Protein AF-A0A840WZ32-F1 (afdb_monomer_lite)

pLDDT: mean 71.24, std 22.87, range [34.5, 97.31]

Foldseek 3Di:
DDWDQAPVHTDDDQLVSVLVVLVVQLVVCVVVVNPVSNVSSVVSNVVSVVVVVVVVVVVVVVVVVVVVVVVVVVVVVVVVVVVVVVVVPPDDDDDDDDDDDDDDDDDPDPDDDPDDPDPPDDDDDDDDDDDDDDDDDDDDDDDDD

Organism: NCBI:txid2028108

Radius of gyration: 35.7 Å; chains: 1; bounding box: 98×49×84 Å

InterPro domains:
  IPR025430 Domain of unknown function DUF4167 [PF13763] (2-58)

Secondary structure (DSSP, 8-state):
-EEEEETTEEEEE-HHHHHHHHHHHHHHHHHTT-HHHHHHHHHHHHHHHHHHHHHHHHHHHHHHHHHHHHHHHHHHHHHHHHHHHHHTT-S------------------------------------------------------

Structure (mmCIF, N/CA/C/O backbone):
data_AF-A0A840WZ32-F1
#
_entry.id   AF-A0A840WZ32-F1
#
loop_
_atom_site.group_PDB
_atom_site.id
_atom_site.type_symbol
_atom_site.label_atom_id
_atom_site.label_alt_id
_atom_site.label_comp_id
_atom_site.label_asym_id
_atom_site.label_entity_id
_atom_site.label_seq_id
_atom_site.pdbx_PDB_ins_code
_atom_site.Cartn_x
_atom_site.Cartn_y
_atom_site.Cartn_z
_atom_site.occupancy
_atom_site.B_iso_or_equiv
_atom_site.auth_seq_id
_atom_site.auth_comp_id
_atom_site.auth_asym_id
_atom_site.auth_atom_id
_atom_site.pdbx_PDB_model_num
ATOM 1 N N . MET A 1 1 ? -4.871 9.634 -7.148 1.00 56.28 1 MET A N 1
ATOM 2 C CA . MET A 1 1 ? -5.112 9.865 -5.707 1.00 56.28 1 MET A CA 1
ATOM 3 C C . MET A 1 1 ? -6.130 8.829 -5.279 1.00 56.28 1 MET A C 1
ATOM 5 O O . MET A 1 1 ? -7.187 8.798 -5.895 1.00 56.28 1 MET A O 1
ATOM 9 N N . PHE A 1 2 ? -5.776 7.924 -4.364 1.00 60.56 2 PHE A N 1
ATOM 10 C CA . PHE A 1 2 ? -6.694 6.876 -3.912 1.00 60.56 2 PHE A CA 1
ATOM 11 C C . PHE A 1 2 ? -7.585 7.422 -2.793 1.00 60.56 2 PHE A C 1
ATOM 13 O O . PHE A 1 2 ? -7.136 8.237 -1.986 1.00 60.56 2 PHE A O 1
ATOM 20 N N . ASP A 1 3 ? -8.844 6.999 -2.792 1.00 65.88 3 ASP A N 1
ATOM 21 C CA . ASP A 1 3 ? -9.863 7.334 -1.798 1.00 65.88 3 ASP A CA 1
ATOM 22 C C . ASP A 1 3 ? -10.292 5.998 -1.186 1.00 65.88 3 ASP A C 1
ATOM 24 O O . ASP A 1 3 ? -10.890 5.174 -1.879 1.00 65.88 3 ASP A O 1
ATOM 28 N N . SER A 1 4 ? -9.892 5.722 0.056 1.00 65.75 4 SER A N 1
ATOM 29 C CA . SER A 1 4 ? -10.370 4.538 0.760 1.00 65.75 4 SER A CA 1
ATOM 30 C C . SER A 1 4 ? -11.530 4.879 1.675 1.00 65.75 4 SER A C 1
ATOM 32 O O . SER A 1 4 ? -11.450 5.764 2.527 1.00 65.75 4 SER A O 1
ATOM 34 N N . ALA A 1 5 ? -12.637 4.174 1.470 1.00 61.09 5 ALA A N 1
ATOM 35 C CA . ALA A 1 5 ? -13.848 4.299 2.262 1.00 61.09 5 ALA A CA 1
ATOM 36 C C . ALA A 1 5 ? -13.766 3.350 3.463 1.00 61.09 5 ALA A C 1
ATOM 38 O O . ALA A 1 5 ? -14.365 2.281 3.464 1.00 61.09 5 ALA A O 1
ATOM 39 N N . GLY A 1 6 ? -12.973 3.729 4.464 1.00 61.78 6 GLY A N 1
ATOM 40 C CA . GLY A 1 6 ? -12.987 3.063 5.764 1.00 61.78 6 GLY A CA 1
ATOM 41 C C . GLY A 1 6 ? -14.129 3.548 6.652 1.00 61.78 6 GLY A C 1
ATOM 42 O O . GLY A 1 6 ? -14.672 4.629 6.408 1.00 61.78 6 GLY A O 1
ATOM 43 N N . PRO A 1 7 ? -14.438 2.809 7.733 1.00 61.03 7 PRO A N 1
ATOM 44 C CA . PRO A 1 7 ? -15.460 3.203 8.709 1.00 61.03 7 PRO A CA 1
ATOM 45 C C . PRO A 1 7 ? -15.166 4.563 9.376 1.00 61.03 7 PRO A C 1
ATOM 47 O O . PRO A 1 7 ? -16.089 5.264 9.768 1.00 61.03 7 PRO A O 1
ATOM 50 N N . GLU A 1 8 ? -13.897 4.984 9.399 1.00 61.94 8 GLU A N 1
ATOM 51 C CA . GLU A 1 8 ? -13.408 6.274 9.924 1.00 61.94 8 GLU A CA 1
ATOM 52 C C . GLU A 1 8 ? -13.441 7.425 8.883 1.00 61.94 8 GLU A C 1
ATOM 54 O O . GLU A 1 8 ? -12.830 8.479 9.073 1.00 61.94 8 GLU A O 1
ATOM 59 N N . GLY A 1 9 ? -14.109 7.230 7.739 1.00 60.56 9 GLY A N 1
ATOM 60 C CA . GLY A 1 9 ? -14.208 8.213 6.656 1.00 60.56 9 GLY A CA 1
ATOM 61 C C . GLY A 1 9 ? -13.127 8.083 5.574 1.00 60.56 9 GLY A C 1
ATOM 62 O O . GLY A 1 9 ? -12.207 7.269 5.661 1.00 60.56 9 GLY A O 1
ATOM 63 N N . LYS A 1 10 ? -13.265 8.891 4.510 1.00 67.62 10 LYS A N 1
ATOM 64 C CA . LYS A 1 10 ? -12.436 8.824 3.292 1.00 67.62 10 LYS A CA 1
ATOM 65 C C . LYS A 1 10 ? -10.961 9.074 3.608 1.00 67.62 10 LYS A C 1
ATOM 67 O O . LYS A 1 10 ? -10.553 10.222 3.800 1.00 67.62 10 LYS A O 1
ATOM 72 N N . VAL A 1 11 ? -10.140 8.026 3.629 1.00 68.19 11 VAL A N 1
ATOM 73 C CA . VAL A 1 11 ? -8.684 8.176 3.682 1.00 68.19 11 VAL A CA 1
ATOM 74 C C . VAL A 1 11 ? -8.220 8.484 2.270 1.00 68.19 11 VAL A C 1
ATOM 76 O O . VAL A 1 11 ? -8.214 7.632 1.384 1.00 68.19 11 VAL A O 1
ATOM 79 N N . ARG A 1 12 ? -7.872 9.744 2.038 1.00 76.31 12 ARG A N 1
ATOM 80 C CA . ARG A 1 12 ? -7.305 10.187 0.768 1.00 76.31 12 ARG A CA 1
ATOM 81 C C . ARG A 1 12 ? -5.792 10.199 0.875 1.00 76.31 12 ARG A C 1
ATOM 83 O O . ARG A 1 12 ? -5.255 10.881 1.742 1.00 76.31 12 ARG A O 1
ATOM 90 N N . GLY A 1 13 ? -5.104 9.481 -0.007 1.00 82.19 13 GLY A N 1
ATOM 91 C CA . GLY A 1 13 ? -3.644 9.419 0.034 1.00 82.19 13 GLY A CA 1
ATOM 92 C C . GLY A 1 13 ? -3.020 8.496 -1.005 1.00 82.19 13 GLY A C 1
ATOM 93 O O . GLY A 1 13 ? -3.688 8.000 -1.918 1.00 82.19 13 GLY A O 1
ATOM 94 N N . THR A 1 14 ? -1.708 8.291 -0.880 1.00 88.94 14 THR A N 1
ATOM 95 C CA . THR A 1 14 ? -1.020 7.182 -1.554 1.00 88.94 14 THR A CA 1
ATOM 96 C C . THR A 1 14 ? -1.401 5.859 -0.873 1.00 88.94 14 THR A C 1
ATOM 98 O O . THR A 1 14 ? -1.715 5.865 0.320 1.00 88.94 14 THR A O 1
ATOM 101 N N . PRO A 1 15 ? -1.358 4.711 -1.575 1.00 87.69 15 PRO A N 1
ATOM 102 C CA . PRO A 1 15 ? -1.689 3.414 -0.977 1.00 87.69 15 PRO A CA 1
ATOM 103 C C . PRO A 1 15 ? -0.853 3.072 0.264 1.00 87.69 15 PRO A C 1
ATOM 105 O O . PRO A 1 15 ? -1.328 2.360 1.136 1.00 87.69 15 PRO A O 1
ATOM 108 N N . GLN A 1 16 ? 0.360 3.616 0.386 1.00 91.31 16 GLN A N 1
ATOM 109 C CA . GLN A 1 16 ? 1.187 3.471 1.588 1.00 91.31 16 GLN A CA 1
ATOM 110 C C . GLN A 1 16 ? 0.596 4.202 2.805 1.00 91.31 16 GLN A C 1
ATOM 112 O O . GLN A 1 16 ? 0.508 3.613 3.875 1.00 91.31 16 GLN A O 1
ATOM 117 N N . GLN A 1 17 ? 0.126 5.444 2.639 1.00 91.69 17 GLN A N 1
ATOM 118 C CA . GLN A 1 17 ? -0.426 6.264 3.731 1.00 91.69 17 GLN A CA 1
ATOM 119 C C . GLN A 1 17 ? -1.725 5.669 4.292 1.00 91.69 17 GLN A C 1
ATOM 121 O O . GLN A 1 17 ? -1.835 5.390 5.481 1.00 91.69 17 GLN A O 1
ATOM 126 N N . VAL A 1 18 ? -2.692 5.445 3.399 1.00 91.38 18 VAL A N 1
ATOM 127 C CA . VAL A 1 18 ? -3.280 4.122 3.189 1.00 91.38 18 VAL A CA 1
ATOM 128 C C . VAL A 1 18 ? -3.179 3.092 4.328 1.00 91.38 18 VAL A C 1
ATOM 130 O O . VAL A 1 18 ? -3.875 3.106 5.348 1.00 91.38 18 VAL A O 1
ATOM 133 N N . ILE A 1 19 ? -2.265 2.162 4.068 1.00 93.12 19 ILE A N 1
ATOM 134 C CA . ILE A 1 19 ? -1.880 1.024 4.894 1.00 93.12 19 ILE A CA 1
ATOM 135 C C . ILE A 1 19 ? -1.448 1.467 6.292 1.00 93.12 19 ILE A C 1
ATOM 137 O O . ILE A 1 19 ? -1.919 0.896 7.272 1.00 93.12 19 ILE A O 1
ATOM 141 N 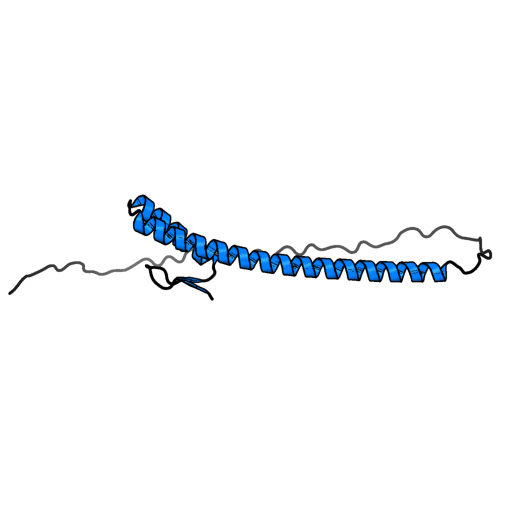N . GLU A 1 20 ? -0.587 2.481 6.402 1.00 93.81 20 GLU A N 1
ATOM 142 C CA . GLU A 1 20 ? -0.065 2.952 7.692 1.00 93.81 20 GLU A CA 1
ATOM 143 C C . GLU A 1 20 ? -1.188 3.405 8.632 1.00 93.81 20 GLU A C 1
ATOM 145 O O . GLU A 1 20 ? -1.193 3.039 9.811 1.00 93.81 20 GLU A O 1
ATOM 150 N N . LYS A 1 21 ? -2.186 4.131 8.106 1.00 93.19 21 LYS A N 1
ATOM 151 C CA . LYS A 1 21 ? -3.350 4.563 8.887 1.00 93.19 21 LYS A CA 1
ATOM 152 C C . LYS A 1 21 ? -4.140 3.366 9.416 1.00 93.19 21 LYS A C 1
ATOM 154 O O . LYS A 1 21 ? -4.416 3.310 10.612 1.00 93.19 21 LYS A O 1
ATOM 159 N N . TYR A 1 22 ? -4.488 2.405 8.560 1.00 94.62 22 TYR A N 1
ATOM 160 C CA . TYR A 1 22 ? -5.262 1.235 8.994 1.00 94.62 22 TYR A CA 1
ATOM 161 C C . TYR A 1 22 ? -4.484 0.322 9.940 1.00 94.62 22 TYR A C 1
ATOM 163 O O . TYR A 1 22 ? -5.071 -0.217 10.870 1.00 94.62 22 TYR A O 1
ATOM 171 N N . GLN A 1 23 ? -3.169 0.184 9.764 1.00 95.88 23 GLN A N 1
ATOM 172 C CA . GLN A 1 23 ? -2.336 -0.555 10.713 1.00 95.88 23 GLN A CA 1
ATOM 173 C C . GLN A 1 23 ? -2.265 0.125 12.084 1.00 95.88 23 GLN A C 1
ATOM 175 O O . GLN A 1 23 ? -2.203 -0.572 13.096 1.00 95.88 23 GLN A O 1
ATOM 180 N N . SER A 1 24 ? -2.263 1.462 12.135 1.00 95.81 24 SER A N 1
ATOM 181 C CA . SER A 1 24 ? -2.361 2.200 13.399 1.00 95.81 24 SER A CA 1
ATOM 182 C C . SER A 1 24 ? -3.709 1.952 14.069 1.00 95.81 24 SER A C 1
ATOM 184 O O . SER A 1 24 ? -3.741 1.504 15.208 1.00 95.81 24 SER A O 1
ATOM 186 N N . LEU A 1 25 ? -4.809 2.140 13.332 1.00 94.81 25 LEU A N 1
ATOM 187 C CA . LEU A 1 25 ? -6.168 1.934 13.846 1.00 94.81 25 LEU A CA 1
ATOM 188 C C . LEU A 1 25 ? -6.404 0.493 14.316 1.00 94.81 25 LEU A C 1
ATOM 190 O O . LEU A 1 25 ? -7.026 0.273 15.350 1.00 94.81 25 LEU A O 1
ATOM 194 N N . ALA A 1 26 ? -5.870 -0.496 13.594 1.00 96.06 26 ALA A N 1
ATOM 195 C CA . ALA A 1 26 ? -5.921 -1.894 14.007 1.00 96.06 26 ALA A CA 1
ATOM 196 C C . ALA A 1 26 ? -5.187 -2.125 15.336 1.00 96.06 26 ALA A C 1
ATOM 198 O O . ALA A 1 26 ? -5.711 -2.820 16.203 1.00 96.06 26 ALA A O 1
ATOM 199 N N . ARG A 1 27 ? -4.000 -1.529 15.518 1.00 97.12 27 ARG A N 1
ATOM 200 C CA . ARG A 1 27 ? -3.255 -1.600 16.785 1.00 97.12 27 ARG A CA 1
ATOM 201 C C . ARG A 1 27 ? -4.015 -0.928 17.926 1.00 97.12 27 ARG A C 1
ATOM 203 O O . ARG A 1 27 ? -4.093 -1.501 19.008 1.00 97.12 27 ARG A O 1
ATOM 210 N N . ASP A 1 28 ? -4.615 0.231 17.681 1.00 96.44 28 ASP A N 1
ATOM 211 C CA . ASP A 1 28 ? -5.404 0.945 18.689 1.00 96.44 28 ASP A CA 1
ATOM 212 C C . ASP A 1 28 ? -6.647 0.135 19.103 1.00 96.44 28 ASP A C 1
ATOM 214 O O . ASP A 1 28 ? -6.914 -0.020 20.295 1.00 96.44 28 ASP A O 1
ATOM 218 N N . ALA A 1 29 ? -7.345 -0.478 18.139 1.00 96.00 29 ALA A N 1
ATOM 219 C CA . ALA A 1 29 ? -8.481 -1.369 18.391 1.00 96.00 29 ALA A CA 1
ATOM 220 C C . ALA A 1 29 ? -8.084 -2.648 19.153 1.00 96.00 29 ALA A C 1
ATOM 222 O O . ALA A 1 29 ? -8.816 -3.129 20.018 1.00 96.00 29 ALA A O 1
ATOM 223 N N . GLN A 1 30 ? -6.896 -3.196 18.878 1.00 96.56 30 GLN A N 1
ATOM 224 C CA . GLN A 1 30 ? -6.351 -4.320 19.644 1.00 96.56 30 GLN A CA 1
ATOM 225 C C . GLN A 1 30 ? -6.089 -3.936 21.105 1.00 96.56 30 GLN A C 1
ATOM 227 O O . GLN A 1 30 ? -6.421 -4.708 22.005 1.00 96.56 30 GLN A O 1
ATOM 232 N N . LEU A 1 31 ? -5.529 -2.745 21.352 1.00 97.31 31 LEU A N 1
ATOM 233 C CA . LEU A 1 31 ? -5.258 -2.240 22.702 1.00 97.31 31 LEU A CA 1
ATOM 234 C C . LEU A 1 31 ? -6.546 -1.932 23.481 1.00 97.31 31 LEU A C 1
ATOM 236 O O . LEU A 1 31 ? -6.584 -2.144 24.692 1.00 97.31 31 LEU A O 1
ATOM 240 N N . SER A 1 32 ? -7.611 -1.498 22.803 1.00 96.06 32 SER A N 1
ATOM 241 C CA . SER A 1 32 ? -8.934 -1.290 23.409 1.00 96.06 32 SER A CA 1
ATOM 242 C C . SER A 1 32 ? -9.774 -2.570 23.534 1.00 96.06 32 SER A C 1
ATOM 244 O O . SER A 1 32 ? -10.888 -2.520 24.052 1.00 96.06 32 SER A O 1
ATOM 246 N N . SER A 1 33 ? -9.241 -3.727 23.115 1.00 96.38 33 SER A N 1
ATOM 247 C CA . SER A 1 33 ? -9.941 -5.022 23.068 1.00 96.38 33 SER A CA 1
ATOM 248 C C . SER A 1 33 ? -11.187 -5.059 22.163 1.00 96.38 33 SER A C 1
ATOM 250 O O . SER A 1 33 ? -12.018 -5.960 22.302 1.00 96.38 33 SER A O 1
ATOM 252 N N . ASP A 1 34 ? -11.301 -4.149 21.190 1.00 96.00 34 ASP A N 1
ATOM 253 C CA . ASP A 1 34 ? -12.338 -4.186 20.155 1.00 96.00 34 ASP A CA 1
ATOM 254 C C . ASP A 1 34 ? -11.897 -5.073 18.980 1.00 96.00 34 ASP A C 1
ATOM 256 O O . ASP A 1 34 ? -11.278 -4.638 18.003 1.00 96.00 34 ASP A O 1
ATOM 260 N N . ARG A 1 35 ? -12.206 -6.369 19.088 1.00 95.25 35 ARG A N 1
ATOM 261 C CA . ARG A 1 35 ? -11.804 -7.365 18.082 1.00 95.25 35 ARG A CA 1
ATOM 262 C C . ARG A 1 35 ? -12.474 -7.157 16.726 1.00 95.25 35 ARG A C 1
ATOM 264 O O . ARG A 1 35 ? -11.834 -7.393 15.706 1.00 95.25 35 ARG A O 1
ATOM 271 N N . VAL A 1 36 ? -13.733 -6.717 16.706 1.00 96.19 36 VAL A N 1
ATOM 272 C CA . VAL A 1 36 ? -14.487 -6.540 15.455 1.00 96.19 36 VAL A CA 1
ATOM 273 C C . VAL A 1 36 ? -13.904 -5.372 14.666 1.00 96.19 36 VAL A C 1
ATOM 275 O O . VAL A 1 36 ? -13.666 -5.498 13.463 1.00 96.19 36 VAL A O 1
ATOM 278 N N . ALA A 1 37 ? -13.603 -4.260 15.342 1.00 92.75 37 ALA A N 1
ATOM 279 C CA . ALA A 1 37 ? -12.923 -3.135 14.714 1.00 92.75 37 ALA A CA 1
ATOM 280 C C . ALA A 1 37 ? -11.511 -3.517 14.244 1.00 92.75 37 ALA A C 1
ATOM 282 O O . ALA A 1 37 ? -11.137 -3.193 13.117 1.00 92.75 37 ALA A O 1
ATOM 283 N N . ALA A 1 38 ? -10.747 -4.258 15.056 1.00 96.31 38 ALA A N 1
ATOM 284 C CA . ALA A 1 38 ? -9.407 -4.706 14.683 1.00 96.31 38 ALA A CA 1
ATOM 285 C C . ALA A 1 38 ? -9.406 -5.544 13.392 1.00 96.31 38 ALA A C 1
ATOM 287 O O . ALA A 1 38 ? -8.622 -5.265 12.485 1.00 96.31 38 ALA A O 1
ATOM 288 N N . GLU A 1 39 ? -10.301 -6.528 13.267 1.00 95.56 39 GLU A N 1
ATOM 289 C CA . GLU A 1 39 ? -10.435 -7.332 12.044 1.00 95.56 39 GLU A CA 1
ATOM 290 C C . GLU A 1 39 ? -10.857 -6.483 10.845 1.00 95.56 39 GLU A C 1
ATOM 292 O O . GLU A 1 39 ? -10.289 -6.620 9.760 1.00 95.56 39 GLU A O 1
ATOM 297 N N . ASN A 1 40 ? -11.802 -5.559 11.038 1.00 94.19 40 ASN A N 1
ATOM 298 C CA . ASN A 1 40 ? -12.234 -4.657 9.978 1.00 94.19 40 ASN A CA 1
ATOM 299 C C . ASN A 1 40 ? -11.066 -3.806 9.452 1.00 94.19 40 ASN A C 1
ATOM 301 O O . ASN A 1 40 ? -10.848 -3.730 8.241 1.00 94.19 40 ASN A O 1
ATOM 305 N N . PHE A 1 41 ? -10.272 -3.206 10.342 1.00 94.69 41 PHE A N 1
ATOM 306 C CA . PHE A 1 41 ? -9.111 -2.405 9.955 1.00 94.69 41 PHE A CA 1
ATOM 307 C C . PHE A 1 41 ? -8.006 -3.243 9.309 1.00 94.69 41 PHE A C 1
ATOM 309 O O . PHE A 1 41 ? -7.392 -2.794 8.339 1.00 94.69 41 PHE A O 1
ATOM 316 N N . LEU A 1 42 ? -7.776 -4.468 9.786 1.00 95.69 42 LEU A N 1
ATOM 317 C CA . LEU A 1 42 ? -6.801 -5.379 9.185 1.00 95.69 42 LEU A CA 1
ATOM 318 C C . LEU A 1 42 ? -7.197 -5.783 7.763 1.00 95.69 42 LEU A C 1
ATOM 320 O O . LEU A 1 42 ? -6.345 -5.750 6.880 1.00 95.69 42 LEU A O 1
ATOM 324 N N . GLN A 1 43 ? -8.477 -6.062 7.502 1.00 95.38 43 GLN A N 1
ATOM 325 C CA . GLN A 1 43 ? -8.958 -6.336 6.142 1.00 95.38 43 GLN A CA 1
ATOM 326 C C . GLN A 1 43 ? -8.682 -5.162 5.197 1.00 95.38 43 GLN A C 1
ATOM 328 O O . GLN A 1 43 ? -8.215 -5.357 4.072 1.00 95.38 43 GLN A O 1
ATOM 333 N N . HIS A 1 44 ? -8.919 -3.933 5.660 1.00 93.44 44 HIS A N 1
ATOM 334 C CA . HIS A 1 44 ? -8.601 -2.744 4.877 1.00 93.44 44 HIS A CA 1
ATOM 335 C C . HIS A 1 44 ? -7.094 -2.618 4.630 1.00 93.44 44 HIS A C 1
ATOM 337 O O . HIS A 1 44 ? -6.683 -2.371 3.496 1.00 93.44 44 HIS A O 1
ATOM 343 N N . ALA A 1 45 ? -6.258 -2.824 5.652 1.00 94.44 45 ALA A N 1
ATOM 344 C CA . ALA A 1 45 ? -4.807 -2.799 5.494 1.00 94.44 45 ALA A CA 1
ATOM 345 C C . ALA A 1 45 ? -4.336 -3.839 4.463 1.00 94.44 45 ALA A C 1
ATOM 347 O O . ALA A 1 45 ? -3.585 -3.497 3.550 1.00 94.44 45 ALA A O 1
ATOM 348 N N . GLU A 1 46 ? -4.823 -5.079 4.551 1.00 95.75 46 GLU A N 1
ATOM 349 C CA . GLU A 1 46 ? -4.503 -6.143 3.597 1.00 95.75 46 GLU A CA 1
ATOM 350 C C . GLU A 1 46 ? -4.925 -5.802 2.167 1.00 95.75 46 GLU A C 1
ATOM 352 O O . GLU A 1 46 ? -4.170 -6.057 1.226 1.00 95.75 46 GLU A O 1
ATOM 357 N N . HIS A 1 47 ? -6.108 -5.210 1.989 1.00 94.31 47 HIS A N 1
ATOM 358 C CA . HIS A 1 47 ? -6.591 -4.808 0.672 1.00 94.31 47 HIS A CA 1
ATOM 359 C C . HIS A 1 47 ? -5.630 -3.819 -0.003 1.00 94.31 47 HIS A C 1
ATOM 361 O O . HIS A 1 47 ? -5.231 -4.026 -1.152 1.00 94.31 47 HIS A O 1
ATOM 367 N N . TYR A 1 48 ? -5.192 -2.784 0.723 1.00 93.31 48 TYR A N 1
ATOM 368 C CA . TYR A 1 48 ? -4.245 -1.808 0.180 1.00 93.31 48 TYR A CA 1
ATOM 369 C C . TYR A 1 48 ? -2.838 -2.375 -0.003 1.00 93.31 48 TYR A C 1
ATOM 371 O O . TYR A 1 48 ? -2.161 -1.990 -0.956 1.00 93.31 48 TYR A O 1
ATOM 379 N N . VAL A 1 49 ? -2.410 -3.319 0.841 1.00 95.62 49 VAL A N 1
ATOM 380 C CA . VAL A 1 49 ? -1.142 -4.040 0.649 1.00 95.62 49 VAL A CA 1
ATOM 381 C C . VAL A 1 49 ? -1.160 -4.829 -0.660 1.00 95.62 49 VAL A C 1
ATOM 383 O O . VAL A 1 49 ? -0.207 -4.722 -1.430 1.00 95.62 49 VAL A O 1
ATOM 386 N N . ARG A 1 50 ? -2.235 -5.577 -0.951 1.00 94.38 50 ARG A N 1
ATOM 387 C CA . ARG A 1 50 ? -2.346 -6.344 -2.207 1.00 94.38 50 ARG A CA 1
ATOM 388 C C . ARG A 1 50 ? -2.334 -5.425 -3.427 1.00 94.38 50 ARG A C 1
ATOM 390 O O . ARG A 1 50 ? -1.542 -5.642 -4.335 1.00 94.38 50 ARG A O 1
ATOM 397 N N . MET A 1 51 ? -3.118 -4.349 -3.402 1.00 90.94 51 MET A N 1
ATOM 398 C CA . MET A 1 51 ? -3.155 -3.369 -4.493 1.00 90.94 51 MET A CA 1
ATOM 399 C C . MET A 1 51 ? -1.794 -2.687 -4.719 1.00 90.94 51 MET A C 1
ATOM 401 O O . MET A 1 51 ? -1.383 -2.458 -5.856 1.00 90.94 51 MET A O 1
ATOM 405 N N . LEU A 1 52 ? -1.066 -2.371 -3.642 1.00 93.19 52 LEU A N 1
ATOM 406 C CA . LEU A 1 52 ? 0.283 -1.812 -3.737 1.00 93.19 52 LEU A CA 1
ATOM 407 C C . LEU A 1 52 ? 1.280 -2.830 -4.306 1.00 93.19 52 LEU A C 1
ATOM 409 O O . LEU A 1 52 ? 2.123 -2.464 -5.122 1.00 93.19 52 LEU A O 1
ATOM 413 N N . ALA A 1 53 ? 1.186 -4.095 -3.893 1.00 94.75 53 ALA A N 1
ATOM 414 C CA . ALA A 1 53 ? 2.029 -5.164 -4.414 1.00 94.75 53 ALA A CA 1
ATOM 415 C C . ALA A 1 53 ? 1.806 -5.372 -5.919 1.00 94.75 53 ALA A C 1
ATOM 417 O O . ALA A 1 53 ? 2.779 -5.467 -6.662 1.00 94.75 53 ALA A O 1
ATOM 418 N N . GLU A 1 54 ? 0.554 -5.357 -6.381 1.00 93.62 54 GLU A N 1
ATOM 419 C CA . GLU A 1 54 ? 0.209 -5.433 -7.807 1.00 93.62 54 GLU A CA 1
ATOM 420 C C . GLU A 1 54 ? 0.795 -4.259 -8.602 1.00 93.62 54 GLU A C 1
ATOM 422 O O . GLU A 1 54 ? 1.425 -4.462 -9.642 1.00 93.62 54 GLU A O 1
ATOM 427 N N . ALA A 1 55 ? 0.660 -3.032 -8.090 1.00 91.06 55 ALA A N 1
ATOM 428 C CA . ALA A 1 55 ? 1.227 -1.848 -8.732 1.00 91.06 55 ALA A CA 1
ATOM 429 C C . ALA A 1 55 ? 2.765 -1.908 -8.814 1.00 91.06 55 ALA A C 1
ATOM 431 O O . ALA A 1 55 ? 3.348 -1.569 -9.847 1.00 91.06 55 ALA A O 1
ATOM 432 N N . ASN A 1 56 ? 3.425 -2.369 -7.749 1.00 92.94 56 ASN A N 1
ATOM 433 C CA . ASN A 1 56 ? 4.877 -2.543 -7.724 1.00 92.94 56 ASN A CA 1
ATOM 434 C C . ASN A 1 56 ? 5.331 -3.638 -8.697 1.00 92.94 56 ASN A C 1
ATOM 436 O O . ASN A 1 56 ? 6.266 -3.413 -9.462 1.00 92.94 56 ASN A O 1
ATOM 440 N N . ALA A 1 57 ? 4.645 -4.783 -8.717 1.00 94.38 57 ALA A N 1
ATOM 441 C CA . ALA A 1 57 ? 4.947 -5.880 -9.630 1.00 94.38 57 ALA A CA 1
ATOM 442 C C . ALA A 1 57 ? 4.797 -5.453 -11.098 1.00 94.38 57 ALA A C 1
ATOM 444 O O . ALA A 1 57 ? 5.634 -5.790 -11.934 1.00 94.38 57 ALA A O 1
ATOM 445 N N . GLN A 1 58 ? 3.774 -4.657 -11.422 1.00 93.12 58 GLN A N 1
ATOM 446 C CA . GLN A 1 58 ? 3.582 -4.141 -12.776 1.00 93.12 58 GLN A CA 1
ATOM 447 C C . GLN A 1 58 ? 4.694 -3.168 -13.195 1.00 93.12 58 GLN A C 1
ATOM 449 O O . GLN A 1 58 ? 5.170 -3.221 -14.333 1.00 93.12 58 GLN A O 1
ATOM 454 N N . LEU A 1 59 ? 5.136 -2.298 -12.284 1.00 93.25 59 LEU A N 1
ATOM 455 C CA . LEU A 1 59 ? 6.263 -1.400 -12.533 1.00 93.25 59 LEU A CA 1
ATOM 456 C C . LEU A 1 59 ? 7.572 -2.181 -12.717 1.00 93.25 59 LEU A C 1
ATOM 458 O O . LEU A 1 59 ? 8.363 -1.866 -13.606 1.00 93.25 59 LEU A O 1
ATOM 462 N N . GLU A 1 60 ? 7.794 -3.208 -11.901 1.00 94.69 60 GLU A N 1
ATOM 463 C CA . GLU A 1 60 ? 8.965 -4.077 -11.999 1.00 94.69 60 GLU A CA 1
ATOM 464 C C . GLU A 1 60 ? 8.992 -4.843 -13.325 1.00 94.69 60 GLU A C 1
ATOM 466 O O . GLU A 1 60 ? 10.007 -4.811 -14.019 1.00 94.69 60 GLU A O 1
ATOM 471 N N . ALA A 1 61 ? 7.863 -5.422 -13.742 1.00 94.88 61 ALA A N 1
ATOM 472 C CA . ALA A 1 61 ? 7.734 -6.096 -15.032 1.00 94.88 61 ALA A CA 1
ATOM 473 C C . ALA A 1 61 ? 8.026 -5.152 -16.212 1.00 94.88 61 ALA A C 1
ATOM 475 O O . ALA A 1 61 ? 8.739 -5.522 -17.146 1.00 94.88 61 ALA A O 1
ATOM 476 N N . GLN A 1 62 ? 7.536 -3.908 -16.160 1.00 94.12 62 GLN A N 1
ATOM 477 C CA . GLN A 1 62 ? 7.828 -2.907 -17.189 1.00 94.12 62 GLN A CA 1
ATOM 478 C C . GLN A 1 62 ? 9.322 -2.548 -17.229 1.00 94.12 62 GLN A C 1
ATOM 480 O O . GLN A 1 62 ? 9.914 -2.442 -18.304 1.00 94.12 62 GLN A O 1
ATOM 485 N N . ASN A 1 63 ? 9.947 -2.378 -16.062 1.00 94.44 63 ASN A N 1
ATOM 486 C CA . ASN A 1 63 ? 11.373 -2.083 -15.963 1.00 94.44 63 ASN A CA 1
ATOM 487 C C . ASN A 1 63 ? 12.235 -3.247 -16.466 1.00 94.44 63 ASN A C 1
ATOM 489 O O . ASN A 1 63 ? 13.227 -3.005 -17.152 1.00 94.44 63 ASN A O 1
ATOM 493 N N . ALA A 1 64 ? 11.858 -4.489 -16.155 1.00 95.12 64 ALA A N 1
ATOM 494 C CA . ALA A 1 64 ? 12.537 -5.687 -16.635 1.00 95.12 64 ALA A CA 1
ATOM 495 C C . ALA A 1 64 ? 12.458 -5.798 -18.165 1.00 95.12 64 ALA A C 1
ATOM 497 O O . ALA A 1 64 ? 13.492 -5.911 -18.817 1.00 95.12 64 ALA A O 1
ATOM 498 N N . ALA A 1 65 ? 11.264 -5.640 -18.748 1.00 94.81 65 ALA A N 1
ATOM 499 C CA . ALA A 1 65 ? 11.081 -5.662 -20.201 1.00 94.81 65 ALA A CA 1
ATOM 500 C C . ALA A 1 65 ? 11.898 -4.568 -20.910 1.00 94.81 65 ALA A C 1
ATOM 502 O O . ALA A 1 65 ?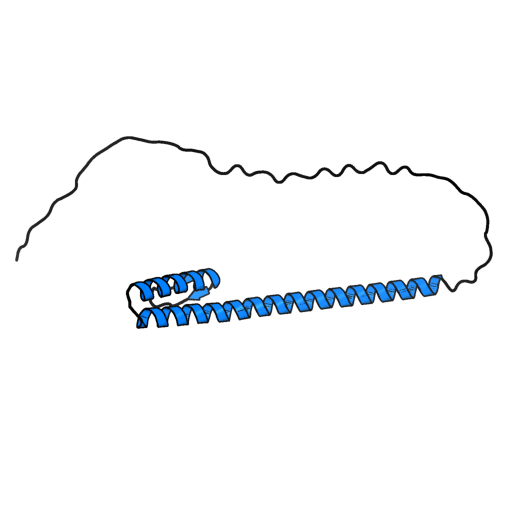 12.501 -4.803 -21.956 1.00 94.81 65 ALA A O 1
ATOM 503 N N . ARG A 1 66 ? 11.967 -3.366 -20.325 1.00 94.88 66 ARG A N 1
ATOM 504 C CA . ARG A 1 66 ? 12.777 -2.270 -20.868 1.00 94.88 66 ARG A CA 1
ATOM 505 C C . ARG A 1 66 ? 14.277 -2.578 -20.829 1.00 94.88 66 ARG A C 1
ATOM 507 O O . ARG A 1 66 ? 14.985 -2.194 -21.755 1.00 94.88 66 ARG A O 1
ATOM 514 N N . ARG A 1 67 ? 14.766 -3.230 -19.770 1.00 94.75 67 ARG A N 1
ATOM 515 C CA . ARG A 1 67 ? 16.176 -3.645 -19.666 1.00 94.75 67 ARG A CA 1
ATOM 516 C C . ARG A 1 67 ? 16.511 -4.722 -20.687 1.00 94.75 67 ARG A C 1
ATOM 518 O O . ARG A 1 67 ? 17.489 -4.569 -21.402 1.00 94.75 67 ARG A O 1
ATOM 525 N N . GLU A 1 68 ? 15.654 -5.727 -20.826 1.00 95.00 68 GLU A N 1
ATOM 526 C CA . GLU A 1 68 ? 15.842 -6.793 -21.812 1.00 95.00 68 GLU A CA 1
ATOM 527 C C . GLU A 1 68 ? 15.891 -6.241 -23.247 1.00 95.00 68 GLU A C 1
ATOM 529 O O . GLU A 1 68 ? 16.729 -6.647 -24.048 1.00 95.00 68 GLU A O 1
ATOM 534 N N . GLN A 1 69 ? 15.036 -5.269 -23.580 1.00 93.69 69 GLN A N 1
ATOM 535 C CA . GLN A 1 69 ? 15.086 -4.601 -24.885 1.00 93.69 69 GLN A CA 1
ATOM 536 C C . GLN A 1 69 ? 16.410 -3.863 -25.108 1.00 93.69 69 GLN A C 1
ATOM 538 O O . GLN A 1 69 ? 16.991 -3.976 -26.184 1.00 93.69 69 GLN A O 1
ATOM 543 N N . GLN A 1 70 ? 16.907 -3.149 -24.094 1.00 94.75 70 GLN A N 1
ATOM 544 C CA . GLN A 1 70 ? 18.192 -2.448 -24.175 1.00 94.75 70 GLN A CA 1
ATOM 545 C C . GLN A 1 70 ? 19.366 -3.415 -24.326 1.00 94.75 70 GLN A C 1
ATOM 547 O O . GLN A 1 70 ? 20.283 -3.139 -25.093 1.00 94.75 70 GLN A O 1
ATOM 552 N N . GLU A 1 71 ? 19.335 -4.548 -23.625 1.00 94.56 71 GLU A N 1
ATOM 553 C CA . GLU A 1 71 ? 20.358 -5.590 -23.730 1.00 94.56 71 GLU A CA 1
ATOM 554 C C . GLU A 1 71 ? 20.364 -6.224 -25.124 1.00 94.56 71 GLU A C 1
ATOM 556 O O . GLU A 1 71 ? 21.422 -6.322 -25.741 1.00 94.56 71 GLU A O 1
ATOM 561 N N . ARG A 1 72 ? 19.190 -6.559 -25.673 1.00 94.25 72 ARG A N 1
ATOM 562 C CA . ARG A 1 72 ? 19.068 -7.092 -27.041 1.00 94.25 72 ARG A CA 1
ATOM 563 C C . ARG A 1 72 ? 19.537 -6.096 -28.100 1.00 94.25 72 ARG A C 1
ATOM 565 O O . ARG A 1 72 ? 20.188 -6.489 -29.063 1.00 94.25 72 ARG A O 1
ATOM 572 N N . GLU A 1 73 ? 19.218 -4.814 -27.943 1.00 94.06 73 GLU A N 1
ATOM 573 C CA . GLU A 1 73 ? 19.659 -3.767 -28.871 1.00 94.06 73 GLU A CA 1
ATOM 574 C C . GLU A 1 73 ? 21.176 -3.535 -28.783 1.00 94.06 73 GLU A C 1
ATOM 576 O O . GLU A 1 73 ? 21.847 -3.398 -29.808 1.00 94.06 73 GLU A O 1
ATOM 581 N N . ALA A 1 74 ? 21.738 -3.559 -27.571 1.00 94.25 74 ALA A N 1
ATOM 582 C CA . ALA A 1 74 ? 23.179 -3.476 -27.359 1.00 94.25 74 ALA A CA 1
ATOM 583 C C . ALA A 1 74 ? 23.917 -4.682 -27.961 1.00 94.25 74 ALA A C 1
ATOM 585 O O . ALA A 1 74 ? 24.940 -4.497 -28.620 1.00 94.25 74 ALA A O 1
ATOM 586 N N . GLU A 1 75 ? 23.387 -5.896 -27.789 1.00 94.12 75 GLU A N 1
ATOM 587 C CA . GLU A 1 75 ? 23.945 -7.118 -28.374 1.00 94.12 75 GLU A CA 1
ATOM 588 C C . GLU A 1 75 ? 23.863 -7.100 -29.905 1.00 94.12 75 GLU A C 1
ATOM 590 O O . GLU A 1 75 ? 24.858 -7.377 -30.573 1.00 94.12 75 GLU A O 1
ATOM 595 N N . ALA A 1 76 ? 22.726 -6.694 -30.477 1.00 92.75 76 ALA A N 1
ATOM 596 C CA . ALA A 1 76 ? 22.572 -6.565 -31.925 1.00 92.75 76 ALA A CA 1
ATOM 597 C C . ALA A 1 76 ? 23.576 -5.563 -32.517 1.00 92.75 76 ALA A C 1
ATOM 599 O O . ALA A 1 76 ? 24.224 -5.849 -33.525 1.00 92.75 76 ALA A O 1
ATOM 600 N N . ARG A 1 77 ? 23.764 -4.414 -31.858 1.00 93.06 77 ARG A N 1
ATOM 601 C CA . ARG A 1 77 ? 24.743 -3.405 -32.276 1.00 93.06 77 ARG A CA 1
ATOM 602 C C . ARG A 1 77 ? 26.183 -3.901 -32.129 1.00 93.06 77 ARG A C 1
ATOM 604 O O . ARG A 1 77 ? 27.015 -3.605 -32.984 1.00 93.06 77 ARG A O 1
ATOM 611 N N . ALA A 1 78 ? 26.484 -4.651 -31.070 1.00 92.06 78 ALA A N 1
ATOM 612 C CA . ALA A 1 78 ? 27.795 -5.267 -30.880 1.00 92.06 78 ALA A CA 1
ATOM 613 C C . ALA A 1 78 ? 28.081 -6.329 -31.955 1.00 92.06 78 ALA A C 1
ATOM 615 O O . ALA A 1 78 ? 29.183 -6.363 -32.496 1.00 92.06 78 ALA A O 1
ATOM 616 N N . ALA A 1 79 ? 27.086 -7.141 -32.320 1.00 91.06 79 ALA A N 1
ATOM 617 C CA . ALA A 1 79 ? 27.202 -8.139 -33.380 1.00 91.06 79 ALA A CA 1
ATOM 618 C C . ALA A 1 79 ? 27.373 -7.504 -34.774 1.00 91.06 79 ALA A C 1
ATOM 620 O O . ALA A 1 79 ? 28.154 -8.005 -35.582 1.00 91.06 79 ALA A O 1
ATOM 621 N N . GLU A 1 80 ? 26.686 -6.393 -35.062 1.00 87.75 80 GLU A N 1
ATOM 622 C CA . GLU A 1 80 ? 26.881 -5.628 -36.302 1.00 87.75 80 GLU A CA 1
ATOM 623 C C . GLU A 1 80 ? 28.291 -5.020 -36.374 1.00 87.75 80 GLU A C 1
ATOM 625 O O . GLU A 1 80 ? 28.968 -5.134 -37.397 1.00 87.75 80 GLU A O 1
ATOM 630 N N . ALA A 1 81 ? 28.761 -4.425 -35.273 1.00 86.62 81 ALA A N 1
ATOM 631 C CA . ALA A 1 81 ? 30.109 -3.871 -35.183 1.00 86.62 81 ALA A CA 1
ATOM 632 C C . ALA A 1 81 ? 31.189 -4.952 -35.332 1.00 86.62 81 ALA A C 1
ATOM 634 O O . ALA A 1 81 ? 32.183 -4.717 -36.018 1.00 86.62 81 ALA A O 1
ATOM 635 N N . ALA A 1 82 ? 30.973 -6.133 -34.741 1.00 86.88 82 ALA A N 1
ATOM 636 C CA . ALA A 1 82 ? 31.852 -7.281 -34.909 1.00 86.88 82 ALA A CA 1
ATOM 637 C C . ALA A 1 82 ? 31.938 -7.666 -36.387 1.00 86.88 82 ALA A C 1
ATOM 639 O O . ALA A 1 82 ? 33.021 -7.550 -36.944 1.00 86.88 82 ALA A O 1
ATOM 640 N N . LYS A 1 83 ? 30.806 -7.971 -37.046 1.00 81.25 83 LYS A N 1
ATOM 641 C CA . LYS A 1 83 ? 30.751 -8.353 -38.472 1.00 81.25 83 LYS A CA 1
ATOM 642 C C . LYS A 1 83 ? 31.417 -7.348 -39.411 1.00 81.25 83 LYS A C 1
ATOM 644 O O . LYS A 1 83 ? 32.060 -7.745 -40.375 1.00 81.25 83 LYS A O 1
ATOM 649 N N . ARG A 1 84 ? 31.272 -6.047 -39.144 1.00 74.75 84 ARG A N 1
ATOM 650 C CA . ARG A 1 84 ? 31.923 -5.001 -39.945 1.00 74.75 84 ARG A CA 1
ATOM 651 C C . ARG A 1 84 ? 33.447 -4.984 -39.766 1.00 74.75 84 ARG A C 1
ATOM 653 O O . ARG A 1 84 ? 34.156 -4.715 -40.727 1.00 74.75 84 ARG A O 1
ATOM 660 N N . GLY A 1 85 ? 33.949 -5.300 -38.572 1.00 65.38 85 GLY A N 1
ATOM 661 C CA . GLY A 1 85 ? 35.387 -5.449 -38.321 1.00 65.38 85 GLY A CA 1
ATOM 662 C C . GLY A 1 85 ? 36.008 -6.697 -38.968 1.00 65.38 85 GLY A C 1
ATOM 663 O O . GLY A 1 85 ? 37.206 -6.707 -39.249 1.00 65.38 85 GLY A O 1
ATOM 664 N N . GLU A 1 86 ? 35.215 -7.736 -39.245 1.00 58.31 86 GLU A N 1
ATOM 665 C CA . GLU A 1 86 ? 35.681 -8.961 -39.928 1.00 58.31 86 GLU A CA 1
ATOM 666 C C . GLU A 1 86 ? 35.864 -8.736 -41.442 1.00 58.31 86 GLU A C 1
ATOM 668 O O . GLU A 1 86 ? 36.765 -9.314 -42.044 1.00 58.31 86 GLU A O 1
ATOM 673 N N . ASP A 1 87 ? 35.067 -7.853 -42.054 1.00 52.97 87 ASP A N 1
ATOM 674 C CA . ASP A 1 87 ? 35.165 -7.512 -43.485 1.00 52.97 87 ASP A CA 1
ATOM 675 C C . ASP A 1 87 ? 36.402 -6.633 -43.791 1.00 52.97 87 ASP A C 1
ATOM 677 O O . ASP A 1 87 ? 37.070 -6.821 -44.806 1.00 52.97 87 ASP A O 1
ATOM 681 N N . GLU A 1 88 ? 36.800 -5.749 -42.863 1.00 52.97 88 GLU A N 1
ATOM 682 C CA . GLU A 1 88 ? 38.031 -4.938 -42.976 1.00 52.97 88 GLU A CA 1
ATOM 683 C C . GLU A 1 88 ? 39.332 -5.716 -42.680 1.00 52.97 88 GLU A C 1
ATOM 685 O O . GLU A 1 88 ? 40.420 -5.218 -42.969 1.00 52.97 88 GLU A O 1
ATOM 690 N N . THR A 1 89 ? 39.262 -6.941 -42.144 1.00 51.16 89 THR A N 1
ATOM 691 C CA . THR A 1 89 ? 40.451 -7.770 -41.837 1.00 51.16 89 THR A CA 1
ATOM 692 C C . THR A 1 89 ? 40.743 -8.858 -42.880 1.00 51.16 89 THR A C 1
ATOM 694 O O . THR A 1 89 ? 41.729 -9.583 -42.748 1.00 51.16 89 THR A O 1
ATOM 697 N N . ALA A 1 90 ? 39.952 -8.936 -43.959 1.00 45.59 90 ALA A N 1
ATOM 698 C CA . ALA A 1 90 ? 40.139 -9.871 -45.075 1.00 45.59 90 ALA A CA 1
ATOM 699 C C . ALA A 1 90 ? 40.868 -9.272 -46.304 1.00 45.59 90 ALA A C 1
ATOM 701 O O . ALA A 1 90 ? 40.869 -9.879 -47.377 1.00 45.59 90 ALA A O 1
ATOM 702 N N . ALA A 1 91 ? 41.514 -8.106 -46.176 1.00 44.59 91 ALA A N 1
ATOM 703 C CA . ALA A 1 91 ? 42.483 -7.622 -47.165 1.00 44.59 91 ALA A CA 1
ATOM 704 C C . ALA A 1 91 ? 43.864 -8.259 -46.892 1.00 44.59 91 ALA A C 1
ATOM 706 O O . ALA A 1 91 ? 44.301 -8.275 -45.739 1.00 44.59 91 ALA A O 1
ATOM 707 N N . PRO A 1 92 ? 44.555 -8.822 -47.904 1.00 43.53 92 PRO A N 1
ATOM 708 C CA . PRO A 1 92 ? 45.764 -9.604 -47.685 1.00 43.53 92 PRO A CA 1
ATOM 709 C C . PRO A 1 92 ? 46.883 -8.734 -47.112 1.00 43.53 92 PRO A C 1
ATOM 711 O O . PRO A 1 92 ? 47.131 -7.622 -47.575 1.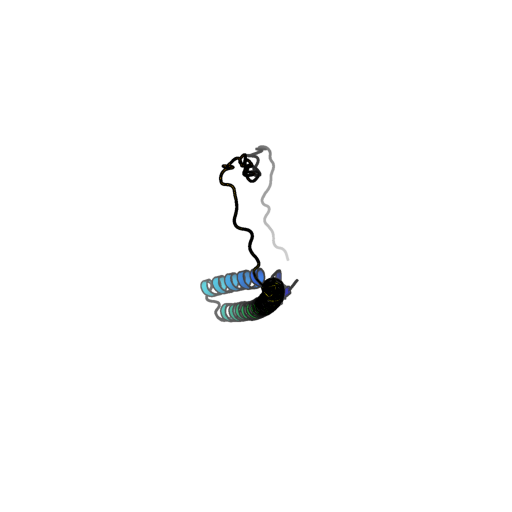00 43.53 92 PRO A O 1
ATOM 714 N N . ALA A 1 93 ? 47.558 -9.286 -46.106 1.00 49.38 93 ALA A N 1
ATOM 715 C CA . ALA A 1 93 ? 48.795 -8.767 -45.559 1.00 49.38 93 ALA A CA 1
ATOM 716 C C . ALA A 1 93 ? 49.857 -8.658 -46.666 1.00 49.38 93 ALA A C 1
ATOM 718 O O . ALA A 1 93 ? 50.332 -9.670 -47.174 1.00 49.38 93 ALA A O 1
ATOM 719 N N . GLU A 1 94 ? 50.232 -7.428 -46.998 1.00 40.69 94 GLU A N 1
ATOM 720 C CA . GLU A 1 94 ? 51.478 -7.084 -47.677 1.00 40.69 94 GLU A CA 1
ATOM 721 C C . GLU A 1 94 ? 52.231 -6.094 -46.786 1.00 40.69 94 GLU A C 1
ATOM 723 O O . GLU A 1 94 ? 51.654 -5.274 -46.068 1.00 40.69 94 GLU A O 1
ATOM 728 N N . GLU A 1 95 ? 53.537 -6.290 -46.766 1.00 47.69 95 GLU A N 1
ATOM 729 C CA . GLU A 1 95 ? 54.503 -5.844 -45.780 1.00 47.69 95 GLU A CA 1
ATOM 730 C C . GLU A 1 95 ? 54.575 -4.322 -45.596 1.00 47.69 95 GLU A C 1
ATOM 732 O O . GLU A 1 95 ? 54.716 -3.563 -46.548 1.00 47.69 95 GLU A O 1
ATOM 737 N N . ALA A 1 96 ? 54.642 -3.876 -44.339 1.00 38.78 96 ALA A N 1
ATOM 738 C CA . ALA A 1 96 ? 55.347 -2.645 -43.981 1.00 38.78 96 ALA A CA 1
ATOM 739 C C . ALA A 1 96 ? 55.845 -2.741 -42.537 1.00 38.78 96 ALA A C 1
ATOM 741 O O . ALA A 1 96 ? 55.277 -2.203 -41.587 1.00 38.78 96 ALA A O 1
ATOM 742 N N . ARG A 1 97 ? 56.935 -3.488 -42.371 1.00 45.84 97 ARG A N 1
ATOM 743 C CA . ARG A 1 97 ? 57.787 -3.426 -41.190 1.00 45.84 97 ARG A CA 1
ATOM 744 C C . ARG A 1 97 ? 58.749 -2.261 -41.386 1.00 45.84 97 ARG A C 1
ATOM 746 O O . ARG A 1 97 ? 59.671 -2.441 -42.163 1.00 45.84 97 ARG A O 1
ATOM 753 N N . THR A 1 98 ? 58.581 -1.160 -40.651 1.00 34.50 98 THR A N 1
ATOM 754 C CA . THR A 1 98 ? 59.689 -0.314 -40.156 1.00 34.50 98 THR A CA 1
ATOM 755 C C . THR A 1 98 ? 59.171 0.879 -39.353 1.00 34.50 98 THR A C 1
ATOM 757 O O . THR A 1 98 ? 58.440 1.697 -39.892 1.00 34.50 98 THR A O 1
ATOM 760 N N . GLU A 1 99 ? 59.670 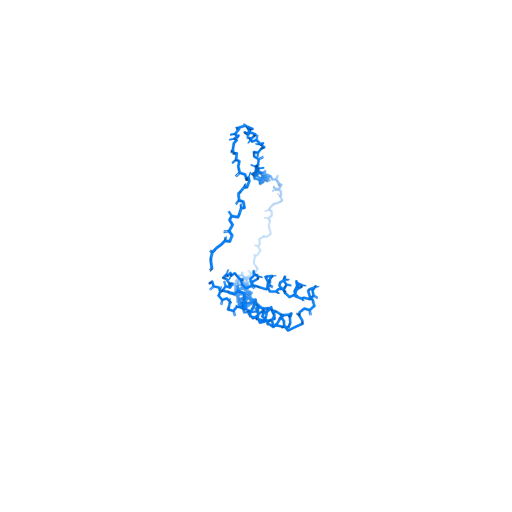0.973 -38.112 1.00 36.88 99 GLU A N 1
ATOM 761 C CA . GLU A 1 99 ? 60.109 2.223 -37.459 1.00 36.88 99 GLU A CA 1
ATOM 762 C C . GLU A 1 99 ? 58.979 3.180 -37.005 1.00 36.88 99 GLU A C 1
ATOM 764 O O . GLU A 1 99 ? 58.097 3.540 -37.758 1.00 36.88 99 GLU A O 1
ATOM 769 N N . ALA A 1 100 ? 58.890 3.664 -35.770 1.00 38.66 100 ALA A N 1
ATOM 770 C CA . ALA A 1 100 ? 59.894 3.876 -34.751 1.00 38.66 100 ALA A CA 1
ATOM 771 C C . ALA A 1 100 ? 59.232 3.899 -33.364 1.00 38.66 100 ALA A C 1
ATOM 773 O O . ALA A 1 100 ? 58.065 4.246 -33.193 1.00 38.66 100 ALA A O 1
ATOM 774 N N . ALA A 1 101 ? 60.027 3.511 -32.376 1.00 42.81 101 ALA A N 1
ATOM 775 C CA . ALA A 1 101 ? 59.747 3.712 -30.972 1.00 42.81 101 ALA A CA 1
ATOM 776 C C . ALA A 1 101 ? 59.688 5.206 -30.607 1.00 42.81 101 ALA A C 1
ATOM 778 O O . ALA A 1 101 ? 60.302 6.036 -31.276 1.00 42.81 101 ALA A O 1
ATOM 779 N N . SER A 1 102 ? 59.075 5.455 -29.448 1.00 46.50 102 SER A N 1
ATOM 780 C CA . SER A 1 102 ? 59.229 6.643 -28.598 1.00 46.50 102 SER A CA 1
ATOM 781 C C . SER A 1 102 ? 58.385 7.864 -28.955 1.00 46.50 102 SER A C 1
ATOM 783 O O . SER A 1 102 ? 58.783 8.676 -29.774 1.00 46.50 102 SER A O 1
ATOM 785 N N . ASP A 1 103 ? 57.267 7.999 -28.240 1.00 43.41 103 ASP A N 1
ATOM 786 C CA . ASP A 1 103 ? 56.822 9.254 -27.606 1.00 43.41 103 ASP A CA 1
ATOM 787 C C . ASP A 1 103 ? 55.691 8.875 -26.624 1.00 43.41 103 ASP A C 1
ATOM 789 O O . ASP A 1 103 ? 54.519 8.768 -26.967 1.00 43.41 103 ASP A O 1
ATOM 793 N N . LEU A 1 104 ? 56.013 8.224 -25.505 1.00 47.94 104 LEU A N 1
ATOM 794 C CA . LEU A 1 104 ? 56.322 8.884 -24.234 1.00 47.94 104 LEU A CA 1
ATOM 795 C C . LEU A 1 104 ? 55.297 9.974 -23.873 1.00 47.94 104 LEU A C 1
ATOM 797 O O . LEU A 1 104 ? 55.467 11.135 -24.201 1.00 47.94 104 LEU A O 1
ATOM 801 N N . VAL A 1 105 ? 54.246 9.535 -23.176 1.00 46.09 105 VAL A N 1
ATOM 802 C CA . VAL A 1 105 ? 53.577 10.208 -22.048 1.00 46.09 105 VAL A CA 1
ATOM 803 C C . VAL A 1 105 ? 53.658 11.740 -22.030 1.00 46.09 105 VAL A C 1
ATOM 805 O O . VAL A 1 105 ? 54.653 12.283 -21.570 1.00 46.09 105 VAL A O 1
ATOM 808 N N . ASP A 1 106 ? 52.543 12.410 -22.330 1.00 44.72 106 ASP A N 1
ATOM 809 C CA . ASP A 1 106 ? 52.129 13.589 -21.557 1.00 44.72 106 ASP A CA 1
ATOM 810 C C . ASP A 1 106 ? 50.608 13.801 -21.686 1.00 44.72 106 ASP A C 1
ATOM 812 O O . ASP A 1 106 ? 50.097 14.380 -22.642 1.00 44.72 106 ASP A O 1
ATOM 816 N N . THR A 1 107 ? 49.844 13.236 -20.748 1.00 45.44 107 THR A N 1
ATOM 817 C CA . THR A 1 107 ? 48.448 13.636 -20.521 1.00 45.44 107 THR A CA 1
ATOM 818 C C . THR A 1 107 ? 48.449 14.535 -19.291 1.00 45.44 107 THR A C 1
ATOM 820 O O . THR A 1 107 ? 48.620 14.009 -18.188 1.00 45.44 107 THR A O 1
ATOM 823 N N . PRO A 1 108 ? 48.254 15.860 -19.414 1.00 47.22 108 PRO A N 1
ATOM 824 C CA . PRO A 1 108 ? 47.970 16.677 -18.250 1.00 47.22 108 PRO A CA 1
ATOM 825 C C . PRO A 1 108 ? 46.550 16.360 -17.768 1.00 47.22 108 PRO A C 1
ATOM 827 O O . PRO A 1 108 ? 45.551 16.837 -18.298 1.00 47.22 108 PRO A O 1
ATOM 830 N N . GLU A 1 109 ? 46.517 15.468 -16.782 1.00 49.47 109 GLU A N 1
ATOM 831 C CA . GLU A 1 109 ? 45.580 15.350 -15.667 1.00 49.47 109 GLU A CA 1
ATOM 832 C C . GLU A 1 109 ? 44.473 16.424 -15.627 1.00 49.47 109 GLU A C 1
ATOM 834 O O . GLU A 1 109 ? 44.636 17.522 -15.088 1.00 49.47 109 GLU A O 1
ATOM 839 N N . GLU A 1 110 ? 43.305 16.084 -16.182 1.00 46.81 110 GLU A N 1
ATOM 840 C CA . GLU A 1 110 ? 42.092 16.885 -16.047 1.00 46.81 110 GLU A CA 1
ATOM 841 C C . GLU A 1 110 ? 41.586 16.782 -14.602 1.00 46.81 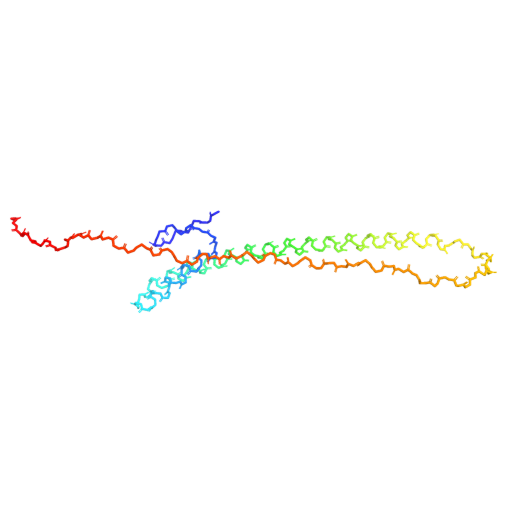110 GLU A C 1
ATOM 843 O O . GLU A 1 110 ? 41.039 15.776 -14.142 1.00 46.81 110 GLU A O 1
ATOM 848 N N . GLN A 1 111 ? 41.850 17.856 -13.870 1.00 47.56 111 GLN A N 1
ATOM 849 C CA . GLN A 1 111 ? 41.593 18.043 -12.454 1.00 47.56 111 GLN A CA 1
ATOM 850 C C . GLN A 1 111 ? 40.085 17.955 -12.158 1.00 47.56 111 GLN A C 1
ATOM 852 O O . GLN A 1 111 ? 39.329 18.924 -12.261 1.00 47.56 111 GLN A O 1
ATOM 857 N N . GLN A 1 112 ? 39.644 16.760 -11.767 1.00 46.19 112 GLN A N 1
ATOM 858 C CA . GLN A 1 112 ? 38.302 16.488 -11.266 1.00 46.19 112 GLN A CA 1
ATOM 859 C C . GLN A 1 112 ? 38.055 17.288 -9.978 1.0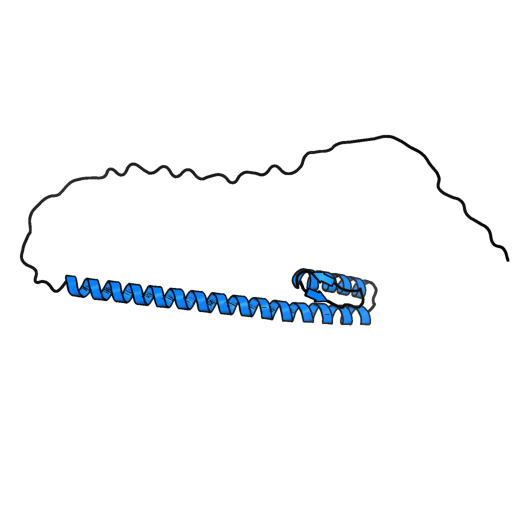0 46.19 112 GLN A C 1
ATOM 861 O O . GLN A 1 112 ? 38.535 16.937 -8.902 1.00 46.19 112 GLN A O 1
ATOM 866 N N . GLN A 1 113 ? 37.267 18.360 -10.064 1.00 54.12 113 GLN A N 1
ATOM 867 C CA . GLN A 1 113 ? 36.698 19.011 -8.885 1.00 54.12 113 GLN A CA 1
ATOM 868 C C . GLN A 1 113 ? 35.424 18.269 -8.442 1.00 54.12 113 GLN A C 1
ATOM 870 O O . GLN A 1 113 ? 34.412 18.324 -9.150 1.00 54.12 113 GLN A O 1
ATOM 875 N N . PRO A 1 114 ? 35.383 17.638 -7.253 1.00 45.38 114 PRO A N 1
ATOM 876 C CA . PRO A 1 114 ? 34.129 17.146 -6.707 1.00 45.38 114 PRO A CA 1
ATOM 877 C C . PRO A 1 114 ? 33.285 18.329 -6.211 1.00 45.38 114 PRO A C 1
ATOM 879 O O . PRO A 1 114 ? 33.587 18.976 -5.203 1.00 45.38 114 PRO A O 1
ATOM 882 N N . LYS A 1 115 ? 32.181 18.609 -6.914 1.00 53.62 115 LYS A N 1
ATOM 883 C CA . LYS A 1 115 ? 31.136 19.532 -6.451 1.00 53.62 115 LYS A CA 1
ATOM 884 C C . LYS A 1 115 ? 30.526 18.988 -5.156 1.00 53.62 115 LYS A C 1
ATOM 886 O O . LYS A 1 115 ? 29.698 18.082 -5.176 1.00 53.62 115 LYS A O 1
ATOM 891 N N . ARG A 1 116 ? 30.925 19.564 -4.019 1.00 51.66 116 ARG A N 1
ATOM 892 C CA . ARG A 1 116 ? 30.313 19.293 -2.710 1.00 51.66 116 ARG A CA 1
ATOM 893 C C . ARG A 1 116 ? 28.815 19.643 -2.759 1.00 51.66 116 ARG A C 1
ATOM 895 O O . ARG A 1 116 ? 28.469 20.736 -3.219 1.00 51.66 116 ARG A O 1
ATOM 902 N N . PRO A 1 117 ? 27.914 18.773 -2.273 1.00 49.97 117 PRO A N 1
ATOM 903 C CA . PRO A 1 117 ? 26.497 19.096 -2.199 1.00 49.97 117 PRO A CA 1
ATOM 904 C C . PRO A 1 117 ? 26.279 20.254 -1.217 1.00 49.97 117 PRO A C 1
ATOM 906 O O . PRO A 1 117 ? 26.799 20.265 -0.101 1.00 49.97 117 PRO A O 1
ATOM 909 N N . ARG A 1 118 ? 25.511 21.256 -1.657 1.00 57.31 118 ARG A N 1
ATOM 910 C CA . ARG A 1 118 ? 25.154 22.444 -0.873 1.00 57.31 118 ARG A CA 1
ATOM 911 C C . ARG A 1 118 ? 24.390 21.997 0.371 1.00 57.31 118 ARG A C 1
ATOM 913 O O . ARG A 1 118 ? 23.242 21.566 0.281 1.00 57.31 118 ARG A O 1
ATOM 920 N N . GLN A 1 119 ? 25.023 22.127 1.532 1.00 48.38 119 GLN A N 1
ATOM 921 C CA . GLN A 1 119 ? 24.383 21.932 2.824 1.00 48.38 119 GLN A CA 1
ATOM 922 C C . GLN A 1 119 ? 23.357 23.057 3.004 1.00 48.38 119 GLN A C 1
ATOM 924 O O . GLN A 1 119 ? 23.683 24.193 3.344 1.00 48.38 119 GLN A O 1
ATOM 929 N N . ARG A 1 120 ? 22.097 22.762 2.679 1.00 50.16 120 ARG A N 1
ATOM 930 C CA . ARG A 1 120 ? 20.969 23.655 2.933 1.00 50.16 120 ARG A CA 1
ATOM 931 C C . ARG A 1 120 ? 20.781 23.686 4.446 1.00 50.16 120 ARG A C 1
ATOM 933 O O . ARG A 1 120 ? 20.110 22.818 4.997 1.00 50.16 120 ARG A O 1
ATOM 940 N N . SER A 1 121 ? 21.432 24.652 5.097 1.00 51.09 121 SER A N 1
ATOM 941 C CA . SER A 1 121 ? 21.212 25.002 6.498 1.00 51.09 121 SER A CA 1
ATOM 942 C C . SER A 1 121 ? 19.722 25.268 6.679 1.00 51.09 121 SER A C 1
ATOM 944 O O . SER A 1 121 ? 19.182 26.299 6.275 1.00 51.09 121 SER A O 1
ATOM 946 N N . ARG A 1 122 ? 19.017 24.252 7.169 1.00 52.62 122 ARG A N 1
ATOM 947 C CA . ARG A 1 122 ? 17.675 24.406 7.690 1.00 52.62 122 ARG A CA 1
ATOM 948 C C . ARG A 1 122 ? 17.833 24.820 9.139 1.00 52.62 122 ARG A C 1
ATOM 950 O O . ARG A 1 122 ? 18.557 24.170 9.887 1.00 52.62 122 ARG A O 1
ATOM 957 N N . ARG A 1 123 ? 16.971 25.769 9.500 1.00 47.34 123 ARG A N 1
ATOM 958 C CA . ARG A 1 123 ? 16.416 25.983 10.836 1.00 47.34 123 ARG A CA 1
ATOM 959 C C . ARG A 1 123 ? 17.122 27.086 11.628 1.00 47.34 123 ARG A C 1
ATOM 961 O O . ARG A 1 123 ? 17.956 26.851 12.491 1.00 47.34 123 ARG A O 1
ATOM 968 N N . ASN A 1 124 ? 16.673 28.306 11.325 1.00 46.97 124 ASN A N 1
ATOM 969 C CA . ASN A 1 124 ? 16.568 29.403 12.279 1.00 46.97 124 ASN A CA 1
ATOM 970 C C . ASN A 1 124 ? 16.159 28.870 13.661 1.00 46.97 124 ASN A C 1
ATOM 972 O O . ASN A 1 124 ? 15.113 28.231 13.797 1.00 46.97 124 ASN A O 1
ATOM 976 N N . GLY A 1 125 ? 16.993 29.164 14.657 1.00 42.75 125 GLY A N 1
ATOM 977 C CA . GLY A 1 125 ? 16.627 29.173 16.069 1.00 42.75 125 GLY A CA 1
ATOM 978 C C . GLY A 1 125 ? 15.745 30.383 16.427 1.00 42.75 125 GLY A C 1
ATOM 979 O O . GLY A 1 125 ? 15.405 31.187 15.558 1.00 42.75 125 GLY A O 1
ATOM 980 N N . PRO A 1 126 ? 15.338 30.493 17.698 1.00 46.69 126 PRO A N 1
ATOM 981 C CA . PRO A 1 126 ? 13.981 30.830 18.117 1.00 46.69 126 PRO A CA 1
ATOM 982 C C . PRO A 1 126 ? 13.701 32.337 18.133 1.00 46.69 126 PRO A C 1
ATOM 984 O O . PRO A 1 126 ? 14.541 33.126 18.559 1.00 46.69 126 PRO A O 1
ATOM 987 N N . LYS A 1 127 ? 12.474 32.740 17.775 1.00 43.28 127 LYS A N 1
ATOM 988 C CA . LYS A 1 127 ? 11.916 34.018 18.235 1.00 43.28 127 LYS A CA 1
ATOM 989 C C . LYS A 1 127 ? 10.885 33.763 19.324 1.00 43.28 127 LYS A C 1
ATOM 991 O O . LYS A 1 127 ? 9.734 33.434 19.070 1.00 43.28 127 LYS A O 1
ATOM 996 N N . LYS A 1 128 ? 11.394 33.923 20.540 1.00 39.22 128 LYS A N 1
ATOM 997 C CA . LYS A 1 128 ? 10.692 34.289 21.760 1.00 39.22 128 LYS A CA 1
ATOM 998 C C . LYS A 1 128 ? 9.833 35.539 21.505 1.00 39.22 128 LYS A C 1
ATOM 1000 O O . LYS A 1 128 ? 10.374 36.571 21.116 1.00 39.22 128 LYS A O 1
ATOM 1005 N N . VAL A 1 129 ? 8.530 35.433 21.734 1.00 44.38 129 VAL A N 1
ATOM 1006 C CA . VAL A 1 129 ? 7.661 36.553 22.121 1.00 44.38 129 VAL A CA 1
ATOM 1007 C C . VAL A 1 129 ? 6.898 36.079 23.353 1.00 44.38 129 VAL A C 1
ATOM 1009 O O . VAL A 1 129 ? 6.020 35.228 23.272 1.00 44.38 129 VAL A O 1
ATOM 1012 N N . GLU A 1 130 ? 7.384 36.534 24.504 1.00 38.00 130 GLU A N 1
ATOM 1013 C CA . GLU A 1 130 ? 6.679 36.511 25.784 1.00 38.00 130 GLU A CA 1
ATOM 1014 C C . GLU A 1 130 ? 5.696 37.686 25.837 1.00 38.00 130 GLU A C 1
ATOM 1016 O O . GLU A 1 130 ? 5.944 38.695 25.174 1.00 38.00 130 GLU A O 1
ATOM 1021 N N . ALA A 1 131 ? 4.698 37.540 26.722 1.00 38.03 131 ALA A N 1
ATOM 1022 C CA . ALA A 1 131 ? 3.811 38.569 27.285 1.00 38.03 131 ALA A CA 1
ATOM 1023 C C . ALA A 1 131 ? 2.733 39.106 26.323 1.00 38.03 131 ALA A C 1
ATOM 1025 O O . ALA A 1 131 ? 3.021 39.443 25.185 1.00 38.03 131 ALA A O 1
ATOM 1026 N N . GLU A 1 132 ? 1.448 39.213 26.654 1.00 37.84 132 GLU A N 1
ATOM 1027 C CA . GLU A 1 132 ? 0.637 39.179 27.885 1.00 37.84 132 GLU A CA 1
ATOM 1028 C C . GLU A 1 132 ? -0.806 38.922 27.377 1.00 37.84 132 GLU A C 1
ATOM 1030 O O . GLU A 1 132 ? -1.143 39.351 26.278 1.00 37.84 132 GLU A O 1
ATOM 1035 N N . GLY A 1 133 ? -1.670 38.131 28.009 1.00 34.69 133 GLY A N 1
ATOM 1036 C CA . GLY A 1 133 ? -2.307 38.432 29.287 1.00 34.69 133 GLY A CA 1
ATOM 1037 C C . GLY A 1 133 ? -3.831 38.531 29.074 1.00 34.69 133 GLY A C 1
ATOM 1038 O O . GLY A 1 133 ? -4.263 39.009 28.029 1.00 34.69 133 GLY A O 1
ATOM 1039 N N . ALA A 1 134 ? -4.594 38.104 30.086 1.00 43.41 134 ALA A N 1
ATOM 1040 C CA . ALA A 1 134 ? -6.060 38.113 30.217 1.00 43.41 134 ALA A CA 1
ATOM 1041 C C . ALA A 1 134 ? -6.846 37.033 29.448 1.00 43.41 134 ALA A C 1
ATOM 1043 O O . ALA A 1 134 ? -6.575 36.758 28.287 1.00 43.41 134 ALA A O 1
ATOM 1044 N N . ASP A 1 135 ? -7.907 36.426 29.962 1.00 45.56 135 ASP A N 1
ATOM 1045 C CA . ASP A 1 135 ? -8.444 36.169 31.306 1.00 45.56 135 ASP A CA 1
ATOM 1046 C C . ASP A 1 135 ? -9.640 35.204 31.066 1.00 45.56 135 ASP A C 1
ATOM 1048 O O . ASP A 1 135 ? -10.067 35.030 29.924 1.00 45.56 135 ASP A O 1
ATOM 1052 N N . GLU A 1 136 ? -10.194 34.611 32.121 1.00 40.50 136 GLU A N 1
ATOM 1053 C CA . GLU A 1 136 ? -11.516 33.956 32.165 1.00 40.50 136 GLU A CA 1
ATOM 1054 C C . GLU A 1 136 ? -11.745 32.558 31.526 1.00 40.50 136 GLU A C 1
ATOM 1056 O O . GLU A 1 136 ? -12.277 32.366 30.434 1.00 40.50 136 GLU A O 1
ATOM 1061 N N . GLN A 1 137 ? -11.490 31.528 32.339 1.00 45.66 137 GLN A N 1
ATOM 1062 C CA . GLN A 1 137 ? -12.515 30.526 32.695 1.00 45.66 137 GLN A CA 1
ATOM 1063 C C . GLN A 1 137 ? -13.018 30.862 34.119 1.00 45.66 137 GLN A C 1
ATOM 1065 O O . GLN A 1 137 ? -12.279 31.545 34.831 1.00 45.66 137 GLN A O 1
ATOM 1070 N N . PRO A 1 138 ? -14.113 30.283 34.660 1.00 51.91 138 PRO A N 1
ATOM 1071 C CA . PRO A 1 138 ? -15.255 29.580 34.061 1.00 51.91 138 PRO A CA 1
ATOM 1072 C C . PRO A 1 138 ? -16.609 30.156 34.556 1.00 51.91 138 PRO A C 1
ATOM 1074 O O . PRO A 1 138 ? -16.692 30.736 35.634 1.00 51.91 138 PRO A O 1
ATOM 1077 N N . ALA A 1 139 ? -17.720 29.901 33.858 1.00 44.50 139 ALA A N 1
ATOM 1078 C CA . ALA A 1 139 ? -19.048 30.078 34.456 1.00 44.50 139 ALA A CA 1
ATOM 1079 C C . ALA A 1 139 ? -19.924 28.853 34.201 1.00 44.50 139 ALA A C 1
ATOM 1081 O O . ALA A 1 139 ? -20.285 28.521 33.073 1.00 44.50 139 ALA A O 1
ATOM 1082 N N . ALA A 1 140 ? -20.222 28.171 35.298 1.00 49.12 140 ALA A N 1
ATOM 1083 C CA . ALA A 1 140 ? -21.159 27.076 35.392 1.00 49.12 140 ALA A CA 1
ATOM 1084 C C . ALA A 1 140 ? -22.560 27.604 35.770 1.00 49.12 140 ALA A C 1
ATOM 1086 O O . ALA A 1 140 ? -22.656 28.520 36.584 1.00 49.12 140 ALA A O 1
ATOM 1087 N N . GLN A 1 141 ? -23.593 26.889 35.286 1.00 48.47 141 GLN A N 1
ATOM 1088 C CA . GLN A 1 141 ? -24.980 26.777 35.806 1.00 48.47 141 GLN A CA 1
ATOM 1089 C C . GLN A 1 141 ? -25.985 27.911 35.470 1.00 48.47 141 GLN A C 1
ATOM 1091 O O . GLN A 1 141 ? -25.540 29.011 35.151 1.00 48.47 141 GLN A O 1
ATOM 1096 N N . PRO A 1 142 ? -27.332 27.692 35.559 1.00 59.38 142 PRO A N 1
ATOM 1097 C CA . PRO A 1 142 ? -28.065 26.551 36.145 1.00 59.38 142 PRO A CA 1
ATOM 1098 C C . PRO A 1 142 ? -29.242 25.974 35.313 1.00 59.38 142 PRO A C 1
ATOM 1100 O O . PRO A 1 142 ? -29.558 26.417 34.214 1.00 59.38 142 PRO A O 1
ATOM 1103 N N . ALA A 1 143 ? -29.878 24.951 35.892 1.00 47.78 143 ALA A N 1
ATOM 1104 C CA . ALA A 1 143 ? -31.131 24.322 35.483 1.00 47.78 143 ALA A CA 1
ATOM 1105 C C . ALA A 1 143 ? -32.377 25.223 35.645 1.00 47.78 143 ALA A C 1
ATOM 1107 O O . ALA A 1 143 ? -32.476 25.954 36.628 1.00 47.78 143 ALA A O 1
ATOM 1108 N N . ALA A 1 144 ? -33.323 25.086 34.708 1.00 54.88 144 ALA A N 1
ATOM 1109 C CA . ALA A 1 144 ? -34.782 25.321 34.753 1.00 54.88 144 ALA A CA 1
ATOM 1110 C C . ALA A 1 144 ? -35.286 24.966 33.329 1.00 54.88 144 ALA A C 1
ATOM 1112 O O . ALA A 1 144 ? -34.590 25.294 32.372 1.00 54.88 144 ALA A O 1
ATOM 1113 N N . GLU A 1 145 ? -36.372 24.254 33.045 1.00 42.31 145 GLU A N 1
ATOM 1114 C CA . GLU A 1 145 ? -37.631 23.902 33.716 1.00 42.31 145 GLU A CA 1
ATOM 1115 C C . GLU A 1 145 ? -38.105 22.544 33.158 1.00 42.31 145 GLU A C 1
ATOM 1117 O O . GLU A 1 145 ? -37.791 22.259 31.975 1.00 42.31 145 GLU A O 1
#

Sequence (145 aa):
MFDSAGPEGKVRGTPQQVIEKYQSLARDAQLSSDRVAAENFLQHAEHYVRMLAEANAQLEAQNAARREQQEREAEARAAEAAKRGEDETAAPAEEARTEAASDLVDTPEEQQQPKRPRQRSRRNGPKKVEAEGADEQPAAQPAAE